Protein AF-A0A5C7ZVA2-F1 (afdb_monomer_lite)

Radius of gyration: 31.73 Å; chains: 1; bounding box: 65×23×83 Å

Secondary structure (DSSP, 8-state):
-PPPPPPP---PPPHHHHHHHHHTTT---------HHHHHHHHHHHHHHHHHS-TTT----TTHHHHHHHHHHHHHHHHHHHHHHHHHTTS---HHHHHHHHTT-

pLDDT: mean 71.48, std 13.94, range [38.06, 95.19]

Foldseek 3Di:
DDDDDDDDPPDDPPPVNVVVVVVPPPPPPPPPDPPPVVVVVVVVVVVVVVVPDDPVVDDDDPCPVVVVVVVVVVVVVVVVVVVVVVVCVVDDDPPVVVVVVVVVD

Structure (mmCIF, N/CA/C/O backbone):
data_AF-A0A5C7ZVA2-F1
#
_entry.id   AF-A0A5C7ZVA2-F1
#
loop_
_atom_site.group_PDB
_atom_site.id
_atom_site.type_symbol
_atom_site.label_atom_id
_atom_site.label_alt_id
_atom_site.label_comp_id
_atom_site.label_asym_id
_atom_site.label_entity_id
_atom_site.label_seq_id
_atom_site.pdbx_PDB_ins_code
_atom_site.Cartn_x
_atom_site.Cartn_y
_atom_site.Cartn_z
_atom_site.occupancy
_atom_site.B_iso_or_equiv
_atom_site.auth_seq_id
_atom_site.auth_comp_id
_atom_site.auth_asym_id
_atom_site.auth_atom_id
_atom_site.pdbx_PDB_model_num
ATOM 1 N N . MET A 1 1 ? 43.482 0.228 67.600 1.00 38.06 1 MET A N 1
ATOM 2 C CA . MET A 1 1 ? 42.514 1.335 67.421 1.00 38.06 1 MET A CA 1
ATOM 3 C C . MET A 1 1 ? 41.222 0.757 66.853 1.00 38.06 1 MET A C 1
ATOM 5 O O . MET A 1 1 ? 41.312 -0.053 65.940 1.00 38.06 1 MET A O 1
ATOM 9 N N . LYS A 1 2 ? 40.057 1.059 67.446 1.00 40.88 2 LYS A N 1
ATOM 10 C CA . LYS A 1 2 ? 38.745 0.498 67.061 1.00 40.88 2 LYS A CA 1
ATOM 11 C C . LYS A 1 2 ? 38.068 1.439 66.054 1.00 40.88 2 LYS A C 1
ATOM 13 O O . LYS A 1 2 ? 37.944 2.620 66.351 1.00 40.88 2 LYS A O 1
ATOM 18 N N . LEU A 1 3 ? 37.650 0.929 64.894 1.00 59.56 3 LEU A N 1
ATOM 19 C CA . LEU A 1 3 ? 36.879 1.686 63.901 1.00 59.56 3 LEU A CA 1
ATOM 20 C C . LEU A 1 3 ? 35.397 1.676 64.298 1.00 59.56 3 LEU A C 1
ATOM 22 O O . LEU A 1 3 ? 34.778 0.613 64.371 1.00 59.56 3 LEU A O 1
ATOM 26 N N . THR A 1 4 ? 34.839 2.849 64.583 1.00 57.66 4 THR A N 1
ATOM 27 C CA . THR A 1 4 ? 33.404 3.055 64.801 1.00 57.66 4 THR A CA 1
ATOM 28 C C . THR A 1 4 ? 32.673 2.994 63.460 1.00 57.66 4 THR A C 1
ATOM 30 O O . THR A 1 4 ? 33.060 3.656 62.499 1.00 57.66 4 THR A O 1
ATOM 33 N N . ARG A 1 5 ? 31.630 2.159 63.365 1.00 61.19 5 ARG A N 1
ATOM 34 C CA . ARG A 1 5 ? 30.758 2.114 62.182 1.00 61.19 5 ARG A CA 1
ATOM 35 C C . ARG A 1 5 ? 29.931 3.399 62.127 1.00 61.19 5 ARG A C 1
ATOM 37 O O . ARG A 1 5 ? 29.390 3.801 63.150 1.00 61.19 5 ARG A O 1
ATOM 44 N N . LEU A 1 6 ? 29.843 4.020 60.949 1.00 66.94 6 LEU A N 1
ATOM 45 C CA . LEU A 1 6 ? 28.894 5.104 60.693 1.00 66.94 6 LEU A CA 1
ATOM 46 C C . LEU A 1 6 ? 27.468 4.545 60.679 1.00 66.94 6 LEU A C 1
ATOM 48 O O . LEU A 1 6 ? 27.203 3.534 60.021 1.00 66.94 6 LEU A O 1
ATOM 52 N N . ASP A 1 7 ? 26.559 5.235 61.359 1.00 61.75 7 ASP A N 1
ATOM 53 C CA . ASP A 1 7 ? 25.134 4.934 61.319 1.00 61.75 7 ASP A CA 1
ATOM 54 C C . ASP A 1 7 ? 24.552 5.286 59.941 1.00 61.75 7 ASP A C 1
ATOM 56 O O . ASP A 1 7 ? 24.788 6.358 59.381 1.00 61.75 7 ASP A O 1
ATOM 60 N N . SER A 1 8 ? 23.814 4.340 59.361 1.00 57.97 8 SER A N 1
ATOM 61 C CA . SER A 1 8 ? 23.206 4.462 58.034 1.00 57.97 8 SER A CA 1
ATOM 62 C C . SER A 1 8 ? 22.036 5.453 58.063 1.00 57.97 8 SER A C 1
ATOM 64 O O . SER A 1 8 ? 21.083 5.264 58.813 1.00 57.97 8 SER A O 1
ATOM 66 N N . THR A 1 9 ? 22.083 6.490 57.219 1.00 60.44 9 THR A N 1
ATOM 67 C CA . THR A 1 9 ? 21.049 7.540 57.111 1.00 60.44 9 THR A CA 1
ATOM 68 C C . THR A 1 9 ? 19.958 7.241 56.080 1.00 60.44 9 THR A C 1
ATOM 70 O O . THR A 1 9 ? 19.073 8.066 55.858 1.00 60.44 9 THR A O 1
ATOM 73 N N . THR A 1 10 ? 19.974 6.072 55.434 1.00 61.66 10 THR A N 1
ATOM 74 C CA . THR A 1 10 ? 18.896 5.698 54.510 1.00 61.66 10 THR A CA 1
ATOM 75 C C . THR A 1 10 ? 17.651 5.333 55.308 1.00 61.66 10 THR A C 1
ATOM 77 O O . THR A 1 10 ? 17.588 4.256 55.906 1.00 61.66 10 THR A O 1
ATOM 80 N N . ALA A 1 11 ? 16.663 6.229 55.309 1.00 62.19 11 ALA A N 1
ATOM 81 C CA . ALA A 1 11 ? 15.333 5.959 55.834 1.00 62.19 11 ALA A CA 1
ATOM 82 C C . ALA A 1 11 ? 14.753 4.741 55.101 1.00 62.19 11 ALA A C 1
ATOM 84 O O . ALA A 1 11 ? 14.409 4.808 53.921 1.00 62.19 11 ALA A O 1
ATOM 85 N N . ARG A 1 12 ? 14.692 3.598 55.788 1.00 62.47 12 ARG A N 1
ATOM 86 C CA . ARG A 1 12 ? 14.009 2.422 55.253 1.00 62.47 12 ARG A CA 1
ATOM 87 C C . ARG A 1 12 ? 12.508 2.703 55.309 1.00 62.47 12 ARG A C 1
ATOM 89 O O . ARG A 1 12 ? 12.038 3.136 56.364 1.00 62.47 12 ARG A O 1
ATOM 96 N N . PRO A 1 13 ? 11.754 2.483 54.218 1.00 62.47 13 PRO A N 1
ATOM 97 C CA . PRO A 1 13 ? 10.305 2.605 54.274 1.00 62.47 13 PRO A CA 1
ATOM 98 C C . PRO A 1 13 ? 9.782 1.687 55.383 1.00 62.47 13 PRO A C 1
ATOM 100 O O . PRO A 1 13 ? 10.250 0.555 55.534 1.00 62.47 13 PRO A O 1
ATOM 103 N N . SER A 1 14 ? 8.855 2.193 56.200 1.00 67.81 14 SER A N 1
ATOM 104 C CA . SER A 1 14 ? 8.251 1.395 57.265 1.00 67.81 14 SER A CA 1
ATOM 105 C C . SER A 1 14 ? 7.552 0.174 56.663 1.00 67.81 14 SER A C 1
ATOM 107 O O . SER A 1 14 ? 7.093 0.209 55.518 1.00 67.81 14 SER A O 1
ATOM 109 N N . GLY A 1 15 ? 7.438 -0.912 57.434 1.00 69.81 15 GLY A N 1
ATOM 110 C CA . GLY A 1 15 ? 6.712 -2.109 56.987 1.00 69.81 15 GLY A CA 1
ATOM 111 C C . GLY A 1 15 ? 5.283 -1.789 56.531 1.00 69.81 15 GLY A C 1
ATOM 112 O O . GLY A 1 15 ? 4.777 -2.396 55.596 1.00 69.81 15 GLY A O 1
ATOM 113 N N . GLU A 1 16 ? 4.676 -0.757 57.115 1.00 65.25 16 GLU A N 1
ATOM 114 C CA . GLU A 1 16 ? 3.366 -0.242 56.727 1.00 65.25 16 GLU A CA 1
ATOM 115 C C . GLU A 1 16 ? 3.369 0.453 55.353 1.00 65.25 16 GLU A C 1
ATOM 117 O O . GLU A 1 16 ? 2.444 0.264 54.567 1.00 65.25 16 GLU A O 1
ATOM 122 N N . ALA A 1 17 ? 4.419 1.213 55.017 1.00 64.69 17 ALA A N 1
ATOM 123 C CA . ALA A 1 17 ? 4.575 1.822 53.695 1.00 64.69 17 ALA A CA 1
ATOM 124 C C . ALA A 1 17 ? 4.801 0.762 52.603 1.00 64.69 17 ALA A C 1
ATOM 126 O O . ALA A 1 17 ? 4.240 0.870 51.512 1.00 64.69 17 ALA A O 1
ATOM 127 N N . ALA A 1 18 ? 5.562 -0.292 52.917 1.00 66.50 18 ALA A N 1
ATOM 128 C CA . ALA A 1 18 ? 5.744 -1.438 52.029 1.00 66.50 18 ALA A CA 1
ATOM 129 C C . ALA A 1 18 ? 4.436 -2.227 51.834 1.00 66.50 18 ALA A C 1
ATOM 131 O O . ALA A 1 18 ? 4.099 -2.586 50.706 1.00 66.50 18 ALA A O 1
ATOM 132 N N . ALA A 1 19 ? 3.662 -2.429 52.906 1.00 65.25 19 ALA A N 1
ATOM 133 C CA . ALA A 1 19 ? 2.357 -3.084 52.842 1.00 65.25 19 ALA A CA 1
ATOM 134 C C . ALA A 1 19 ? 1.342 -2.266 52.025 1.00 65.25 19 ALA A C 1
ATOM 136 O O . ALA A 1 19 ? 0.605 -2.835 51.223 1.00 65.25 19 ALA A O 1
ATOM 137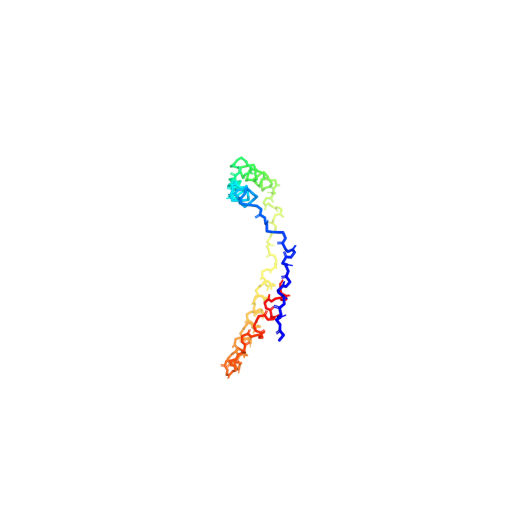 N N . ARG A 1 20 ? 1.343 -0.931 52.156 1.00 65.06 20 ARG A N 1
ATOM 138 C CA . ARG A 1 20 ? 0.501 -0.040 51.339 1.00 65.06 20 ARG A CA 1
ATOM 139 C C . ARG A 1 20 ? 0.875 -0.089 49.856 1.00 65.06 20 ARG A C 1
ATOM 141 O O . ARG A 1 20 ? -0.018 -0.122 49.021 1.00 65.06 20 ARG A O 1
ATOM 148 N N . ALA A 1 21 ? 2.166 -0.141 49.528 1.00 63.78 21 ALA A N 1
ATOM 149 C CA . ALA A 1 21 ? 2.635 -0.267 48.146 1.00 63.78 21 ALA A CA 1
ATOM 150 C C . ALA A 1 21 ? 2.296 -1.636 47.526 1.00 63.78 21 ALA A C 1
ATOM 152 O O . ALA A 1 21 ? 1.939 -1.702 46.353 1.00 63.78 21 ALA A O 1
ATOM 153 N N . GLN A 1 22 ? 2.348 -2.717 48.313 1.00 62.22 22 GLN A N 1
ATOM 154 C CA . GLN A 1 22 ? 1.908 -4.051 47.881 1.00 62.22 22 GLN A CA 1
ATOM 155 C C . GLN A 1 22 ? 0.386 -4.143 47.732 1.00 62.22 22 GLN A C 1
ATOM 157 O O . GLN A 1 22 ? -0.092 -4.773 46.796 1.00 62.22 22 GLN A O 1
ATOM 162 N N . ALA A 1 23 ? -0.374 -3.479 48.605 1.00 61.91 23 ALA A N 1
ATOM 163 C CA . ALA A 1 23 ? -1.826 -3.373 48.473 1.00 61.91 23 ALA A CA 1
ATOM 164 C C . ALA A 1 23 ? -2.249 -2.498 47.276 1.00 61.91 23 ALA A C 1
ATOM 166 O O . ALA A 1 23 ? -3.349 -2.668 46.757 1.00 61.91 23 ALA A O 1
ATOM 167 N N . ALA A 1 24 ? -1.381 -1.584 46.827 1.00 60.50 24 ALA A N 1
ATOM 168 C CA . ALA A 1 24 ? -1.640 -0.654 45.730 1.00 60.50 24 ALA A CA 1
ATOM 169 C C . ALA A 1 24 ? -1.278 -1.186 44.325 1.00 60.50 24 ALA A C 1
ATOM 171 O O . ALA A 1 24 ? -1.429 -0.443 43.357 1.00 60.50 24 ALA A O 1
ATOM 172 N N . ALA A 1 25 ? -0.824 -2.437 44.164 1.00 53.88 25 ALA A N 1
ATOM 173 C CA . ALA A 1 25 ? -0.460 -2.970 42.847 1.00 53.88 25 ALA A CA 1
ATOM 174 C C . ALA A 1 25 ? -1.055 -4.367 42.554 1.00 53.88 25 ALA A C 1
ATOM 176 O O . ALA A 1 25 ? -0.784 -5.302 43.306 1.00 53.88 25 ALA A O 1
ATOM 177 N N . PRO A 1 26 ? -1.750 -4.582 41.417 1.00 51.97 26 PRO A N 1
ATOM 178 C CA . PRO A 1 26 ? -2.399 -3.621 40.534 1.00 51.97 26 PRO A CA 1
ATOM 179 C C . PRO A 1 26 ? -3.919 -3.646 40.751 1.00 51.97 26 PRO A C 1
ATOM 181 O O . PRO A 1 26 ? -4.550 -4.708 40.709 1.00 51.97 26 PRO A O 1
ATOM 184 N N . GLU A 1 27 ? -4.548 -2.473 40.851 1.00 55.31 27 GLU A N 1
ATOM 185 C CA . GLU A 1 27 ? -5.862 -2.336 40.224 1.00 55.31 27 GLU A CA 1
ATOM 186 C C . GLU A 1 27 ? -5.685 -2.853 38.799 1.00 55.31 27 GLU A C 1
ATOM 188 O O . GLU A 1 27 ? -4.930 -2.289 38.005 1.00 55.31 27 GLU A O 1
ATOM 193 N N . ARG A 1 28 ? -6.270 -4.019 38.512 1.00 57.47 28 ARG A N 1
ATOM 194 C CA . ARG A 1 28 ? -6.277 -4.594 37.173 1.00 57.47 28 ARG A CA 1
ATOM 195 C C . ARG A 1 28 ? -6.846 -3.515 36.268 1.00 57.47 28 ARG A C 1
ATOM 197 O O . ARG A 1 28 ? -8.055 -3.303 36.280 1.00 57.47 28 ARG A O 1
ATOM 204 N N . VAL A 1 29 ? -5.986 -2.835 35.511 1.00 62.16 29 VAL A N 1
ATOM 205 C CA . VAL A 1 29 ? -6.409 -1.955 34.428 1.00 62.16 29 VAL A CA 1
ATOM 206 C C . VAL A 1 29 ? -7.219 -2.847 33.503 1.00 62.16 29 VAL A C 1
ATOM 208 O O . VAL A 1 29 ? -6.675 -3.680 32.776 1.00 62.16 29 VAL A O 1
ATOM 211 N N . ARG A 1 30 ? -8.544 -2.773 33.638 1.00 59.25 30 ARG A N 1
ATOM 212 C CA . ARG A 1 30 ? -9.465 -3.560 32.835 1.00 59.25 30 ARG A CA 1
ATOM 213 C C . ARG A 1 30 ? -9.198 -3.143 31.397 1.00 59.25 30 ARG A C 1
ATOM 215 O O . ARG A 1 30 ? -9.311 -1.963 31.072 1.00 59.25 30 ARG A O 1
ATOM 222 N N . ARG A 1 31 ? -8.792 -4.095 30.552 1.00 61.00 31 ARG A N 1
ATOM 223 C CA . ARG A 1 31 ? -8.675 -3.848 29.112 1.00 61.00 31 ARG A CA 1
ATOM 224 C C . ARG A 1 31 ? -10.010 -3.271 28.653 1.00 61.00 31 ARG A C 1
ATOM 226 O O . ARG A 1 31 ? -11.048 -3.880 28.906 1.00 61.00 31 ARG A O 1
ATOM 233 N N . VAL A 1 32 ? -9.974 -2.092 28.037 1.00 66.69 32 VAL A N 1
ATOM 234 C CA . VAL A 1 32 ? -11.138 -1.529 27.356 1.00 66.69 32 VAL A CA 1
ATOM 235 C C . VAL A 1 32 ? -11.464 -2.50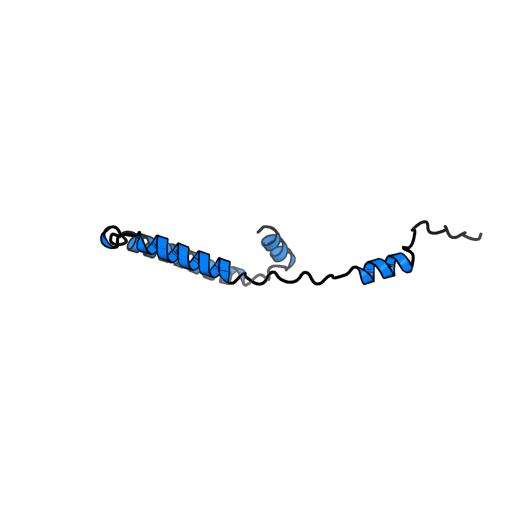9 26.236 1.00 66.69 32 VAL A C 1
ATOM 237 O O . VAL A 1 32 ? -10.718 -2.620 25.265 1.00 66.69 32 VAL A O 1
ATOM 240 N N . GLU A 1 33 ? -12.506 -3.309 26.434 1.00 61.69 33 GLU A N 1
ATOM 241 C CA . GLU A 1 33 ? -13.043 -4.158 25.378 1.00 61.69 33 GLU A CA 1
ATOM 242 C C . GLU A 1 33 ? -13.526 -3.238 24.258 1.00 61.69 33 GLU A C 1
ATOM 244 O O . GLU A 1 33 ? -14.060 -2.157 24.524 1.00 61.69 33 GLU A O 1
ATOM 249 N N . ALA A 1 34 ? -13.276 -3.628 23.006 1.00 61.81 34 ALA A N 1
ATOM 250 C CA . ALA A 1 34 ? -13.751 -2.868 21.863 1.00 61.81 34 ALA A CA 1
ATOM 251 C C . ALA A 1 34 ? -15.260 -2.657 22.031 1.00 61.81 34 ALA A C 1
ATOM 253 O O . ALA A 1 34 ? -16.016 -3.621 22.133 1.00 61.81 34 ALA A O 1
ATOM 254 N N . MET A 1 35 ? -15.692 -1.397 22.121 1.00 65.38 35 MET A N 1
ATOM 255 C CA . MET A 1 35 ? -17.113 -1.086 22.168 1.00 65.38 35 MET A CA 1
ATOM 256 C C . MET A 1 35 ? -17.701 -1.507 20.827 1.00 65.38 35 MET A C 1
ATOM 258 O O . MET A 1 35 ? -17.523 -0.819 19.826 1.00 65.38 35 MET A O 1
ATOM 262 N N . GLU A 1 36 ? -18.381 -2.648 20.813 1.00 62.34 36 GLU A N 1
ATOM 263 C CA . GLU A 1 36 ? -18.978 -3.284 19.633 1.00 62.34 36 GLU A CA 1
ATOM 264 C C . GLU A 1 36 ? -19.841 -2.300 18.813 1.00 62.34 36 GLU A C 1
ATOM 266 O O . GLU A 1 36 ? -19.901 -2.371 17.586 1.00 62.34 36 GLU A O 1
ATOM 271 N N . GLY A 1 37 ? -20.419 -1.294 19.482 1.00 66.12 37 GLY A N 1
ATOM 272 C CA . GLY A 1 37 ? -21.130 -0.179 18.854 1.00 66.12 37 GLY A CA 1
ATOM 273 C C . GLY A 1 37 ? -20.264 0.720 17.962 1.00 66.12 37 GLY A C 1
ATOM 274 O O . GLY A 1 37 ? -20.705 1.071 16.874 1.00 66.12 37 GLY A O 1
ATOM 275 N N . ILE A 1 38 ? -19.026 1.035 18.363 1.00 68.75 38 ILE A N 1
ATOM 276 C CA . ILE A 1 38 ? -18.115 1.917 17.607 1.00 68.75 38 ILE A CA 1
ATOM 277 C C . ILE A 1 38 ? -17.610 1.218 16.343 1.00 68.75 38 ILE A C 1
ATOM 279 O O . ILE A 1 38 ? -17.502 1.841 15.289 1.00 68.75 38 ILE A O 1
ATOM 283 N N . GLU A 1 39 ? -17.322 -0.082 16.425 1.00 75.06 39 GLU A N 1
ATOM 284 C CA . GLU A 1 39 ? -16.933 -0.856 15.243 1.00 75.06 39 GLU A CA 1
ATOM 285 C C . GLU A 1 39 ? -18.110 -0.997 14.271 1.00 75.06 39 GLU A C 1
ATOM 287 O O . GLU A 1 39 ? -17.946 -0.827 13.062 1.00 75.06 39 GLU A O 1
ATOM 292 N N . GLY A 1 40 ? -19.318 -1.229 14.798 1.00 79.81 40 GLY A N 1
ATOM 293 C CA . GLY A 1 40 ? -20.545 -1.247 14.005 1.00 79.81 40 GLY A CA 1
ATOM 294 C C . GLY A 1 40 ? -20.836 0.095 13.329 1.00 79.81 40 GLY A C 1
ATOM 295 O O . GLY A 1 40 ? -21.241 0.114 12.165 1.00 79.81 40 GLY A O 1
ATOM 296 N N . ASP A 1 41 ? -20.593 1.208 14.022 1.00 81.56 41 ASP A N 1
ATOM 297 C CA . ASP A 1 41 ? -20.705 2.556 13.459 1.00 81.56 41 ASP A CA 1
ATOM 298 C C . ASP A 1 41 ? -19.661 2.793 12.368 1.00 81.56 41 ASP A C 1
ATOM 300 O O . ASP A 1 41 ? -20.032 3.189 11.267 1.00 81.56 41 ASP A O 1
ATOM 304 N N . ARG A 1 42 ? -18.386 2.449 12.601 1.00 79.38 42 ARG A N 1
ATOM 305 C CA . ARG A 1 42 ? -17.326 2.575 11.585 1.00 79.38 42 ARG A CA 1
ATOM 306 C C . ARG A 1 42 ? -17.655 1.779 10.321 1.00 79.38 42 ARG A C 1
ATOM 308 O O . ARG A 1 42 ? -17.506 2.289 9.213 1.00 79.38 42 ARG A O 1
ATOM 315 N N . GLN A 1 43 ? -18.126 0.542 10.474 1.00 82.38 43 GLN A N 1
ATOM 316 C CA . GLN A 1 43 ? -18.526 -0.297 9.343 1.00 82.38 43 GLN A CA 1
ATOM 317 C C . GLN A 1 43 ? -19.744 0.265 8.600 1.00 82.38 43 GLN A C 1
ATOM 319 O O . GLN A 1 43 ? -19.810 0.161 7.374 1.00 82.38 43 GLN A O 1
ATOM 324 N N . ARG A 1 44 ? -20.716 0.850 9.313 1.00 84.69 44 ARG A N 1
ATOM 325 C CA . ARG A 1 44 ? -21.866 1.527 8.693 1.00 84.69 44 ARG A CA 1
ATOM 326 C C . ARG A 1 44 ? -21.437 2.777 7.931 1.00 84.69 44 ARG A C 1
ATOM 328 O O . ARG A 1 44 ? -21.860 2.918 6.787 1.00 84.69 44 ARG A O 1
ATOM 335 N N . SER A 1 45 ? -20.585 3.617 8.516 1.00 87.06 45 SER A N 1
ATOM 336 C CA . SER A 1 45 ? -20.051 4.816 7.860 1.00 87.06 45 SER A CA 1
ATOM 337 C C . SER A 1 45 ? -19.286 4.460 6.590 1.00 87.06 45 SER A C 1
ATOM 339 O O . SER A 1 45 ? -19.591 4.990 5.529 1.00 87.06 45 SER A O 1
ATOM 341 N N . LEU A 1 46 ? -18.399 3.461 6.649 1.00 85.62 46 LEU A N 1
ATOM 342 C CA . LEU A 1 46 ? -17.666 2.991 5.470 1.00 85.62 46 LEU A CA 1
ATOM 343 C C . LEU A 1 46 ? -18.607 2.509 4.354 1.00 85.62 46 LEU A C 1
ATOM 345 O O . LEU A 1 46 ? -18.377 2.776 3.179 1.00 85.62 46 LEU A O 1
ATOM 349 N N . ARG A 1 47 ? -19.685 1.795 4.701 1.00 87.06 47 ARG A N 1
ATOM 350 C CA . ARG A 1 47 ? -20.682 1.358 3.709 1.00 87.06 47 ARG A CA 1
ATOM 351 C C . ARG A 1 47 ? -21.440 2.528 3.087 1.00 87.06 47 ARG A C 1
ATOM 353 O O . ARG A 1 47 ? -21.766 2.441 1.908 1.00 87.06 47 ARG A O 1
ATOM 360 N N . GLN A 1 48 ? -21.737 3.576 3.856 1.00 87.44 48 GLN A N 1
ATOM 361 C CA . GLN A 1 48 ? -22.372 4.791 3.338 1.00 87.44 48 GLN A CA 1
ATOM 362 C C . GLN A 1 48 ? -21.440 5.511 2.363 1.00 87.44 48 GLN A C 1
ATOM 364 O O . GLN A 1 48 ? -21.841 5.761 1.233 1.00 87.44 48 GLN A O 1
ATOM 369 N N . GLU A 1 49 ? -20.180 5.719 2.746 1.00 85.69 49 GLU A N 1
ATOM 370 C CA . GLU A 1 49 ? -19.165 6.334 1.882 1.00 85.69 49 GLU A CA 1
ATOM 371 C C . GLU A 1 49 ? -18.993 5.564 0.563 1.00 85.69 49 GLU A C 1
ATOM 373 O O . GLU A 1 49 ? -18.994 6.154 -0.513 1.00 85.69 49 GLU A O 1
ATOM 378 N N . LEU A 1 50 ? -18.914 4.229 0.617 1.00 85.69 50 LEU A N 1
ATOM 379 C CA . LEU A 1 50 ? -18.812 3.398 -0.589 1.00 85.69 50 LEU A CA 1
ATOM 380 C C . LEU A 1 50 ? -20.067 3.459 -1.474 1.00 85.69 50 LEU A C 1
ATOM 382 O O . LEU A 1 50 ? -19.952 3.293 -2.686 1.00 85.69 50 LEU A O 1
ATOM 386 N N . ALA A 1 51 ? -21.252 3.678 -0.896 1.00 86.06 51 ALA A N 1
ATOM 387 C CA . ALA A 1 51 ? -22.501 3.793 -1.649 1.00 86.06 51 ALA A CA 1
ATOM 388 C C . ALA A 1 51 ? -22.622 5.127 -2.407 1.00 86.06 51 ALA A C 1
ATOM 390 O O . ALA A 1 51 ? -23.379 5.208 -3.374 1.00 86.06 51 ALA A O 1
ATOM 391 N N . GLU A 1 52 ? -21.878 6.153 -1.992 1.00 87.81 52 GLU A N 1
ATOM 392 C CA . GLU A 1 52 ? -21.815 7.455 -2.668 1.00 87.81 52 GLU A CA 1
ATOM 393 C C . GLU A 1 52 ? -20.880 7.445 -3.888 1.00 87.81 52 GLU A C 1
ATOM 395 O O . GLU A 1 52 ? -20.958 8.330 -4.743 1.00 87.81 52 GLU A O 1
ATOM 400 N N . ILE A 1 53 ? -20.012 6.435 -4.006 1.00 84.62 53 ILE A N 1
ATOM 401 C CA . ILE A 1 53 ? -19.115 6.283 -5.153 1.00 84.62 53 ILE A CA 1
ATOM 402 C C . ILE A 1 53 ? -19.927 5.825 -6.369 1.00 84.62 53 ILE A C 1
ATOM 404 O O . ILE A 1 53 ? -20.386 4.685 -6.425 1.00 84.62 53 ILE A O 1
ATOM 408 N N . ASP A 1 54 ? -20.048 6.684 -7.386 1.00 83.81 54 ASP A N 1
ATOM 409 C CA . ASP A 1 54 ? -20.583 6.287 -8.692 1.00 83.81 54 ASP A CA 1
ATOM 410 C C . ASP A 1 54 ? -19.625 5.279 -9.363 1.00 83.81 54 ASP A C 1
ATOM 412 O O . ASP A 1 54 ? -18.493 5.642 -9.707 1.00 83.81 54 ASP A O 1
ATOM 416 N N . PRO A 1 55 ? -20.050 4.027 -9.625 1.00 75.38 55 PRO A N 1
ATOM 417 C CA . PRO A 1 55 ? -19.206 3.031 -10.283 1.00 75.38 55 PRO A CA 1
ATOM 418 C C . PRO A 1 55 ? -18.742 3.454 -11.680 1.00 75.38 55 PRO A C 1
ATOM 420 O O . PRO A 1 55 ? -17.718 2.972 -12.159 1.00 75.38 55 PRO A O 1
ATOM 423 N N . ARG A 1 56 ? -19.477 4.352 -12.350 1.00 80.94 56 ARG A N 1
ATOM 424 C CA . ARG A 1 56 ? -19.113 4.890 -13.670 1.00 80.94 56 ARG A CA 1
ATOM 425 C C . ARG A 1 56 ? -18.061 5.996 -13.592 1.00 80.94 56 ARG A C 1
ATOM 427 O O . ARG A 1 56 ? -17.437 6.292 -14.608 1.00 80.94 56 ARG A O 1
ATOM 434 N N . ALA A 1 57 ? -17.855 6.583 -12.413 1.00 79.19 57 ALA A N 1
ATOM 435 C CA . ALA A 1 57 ? -16.790 7.550 -12.161 1.00 79.19 57 ALA A CA 1
ATOM 436 C C . ALA A 1 57 ? -15.431 6.874 -11.894 1.00 79.19 57 ALA A C 1
ATOM 438 O O . ALA A 1 57 ? -14.391 7.529 -11.972 1.00 79.19 57 ALA A O 1
ATOM 439 N N . VAL A 1 58 ? -15.412 5.561 -11.625 1.00 80.56 58 VAL A N 1
ATOM 440 C CA . VAL A 1 58 ? -14.181 4.774 -11.468 1.00 80.56 58 VAL A CA 1
ATOM 441 C C . VAL A 1 58 ? -13.703 4.296 -12.842 1.00 80.56 58 VAL A C 1
ATOM 443 O O . VAL A 1 58 ? -14.229 3.346 -13.417 1.00 80.56 58 VAL A O 1
ATOM 446 N N . GLY A 1 59 ? -12.697 4.979 -13.390 1.00 83.06 59 GLY A N 1
ATOM 447 C CA . GLY A 1 59 ? -12.054 4.591 -14.647 1.00 83.06 59 GLY A CA 1
ATOM 448 C C . GLY A 1 59 ? -11.100 3.392 -14.501 1.00 83.06 59 GLY A C 1
ATOM 449 O O . GLY A 1 59 ? -10.729 3.019 -13.385 1.00 83.06 59 GLY A O 1
ATOM 450 N N . PRO A 1 60 ? -10.650 2.793 -15.621 1.00 85.50 60 PRO A N 1
ATOM 451 C CA . PRO A 1 60 ? -9.629 1.750 -15.595 1.00 85.50 60 PRO A CA 1
ATOM 452 C C . PRO A 1 60 ? -8.349 2.229 -14.900 1.00 85.50 60 PRO A C 1
ATOM 454 O O . PRO A 1 60 ? -7.871 3.338 -15.145 1.00 85.50 60 PRO A O 1
ATOM 457 N N . PHE A 1 61 ? -7.758 1.376 -14.063 1.00 86.00 61 PHE A N 1
ATOM 458 C CA . PHE A 1 61 ? -6.484 1.683 -13.420 1.00 86.00 61 PHE A CA 1
ATOM 459 C C . PHE A 1 61 ? -5.347 1.720 -14.454 1.00 86.00 61 PHE A C 1
ATOM 461 O O . PHE A 1 61 ? -4.893 0.684 -14.936 1.00 86.00 61 PHE A O 1
ATOM 468 N N . ALA A 1 62 ? -4.853 2.918 -14.774 1.00 88.75 62 ALA A N 1
ATOM 469 C CA . ALA A 1 62 ? -3.781 3.118 -15.754 1.00 88.75 62 ALA A CA 1
ATOM 470 C C . ALA A 1 62 ? -2.362 2.842 -15.204 1.00 88.75 62 ALA A C 1
ATOM 472 O O . ALA A 1 62 ? -1.397 2.825 -15.963 1.00 88.75 62 ALA A O 1
ATOM 473 N N . GLY A 1 63 ? -2.214 2.621 -13.893 1.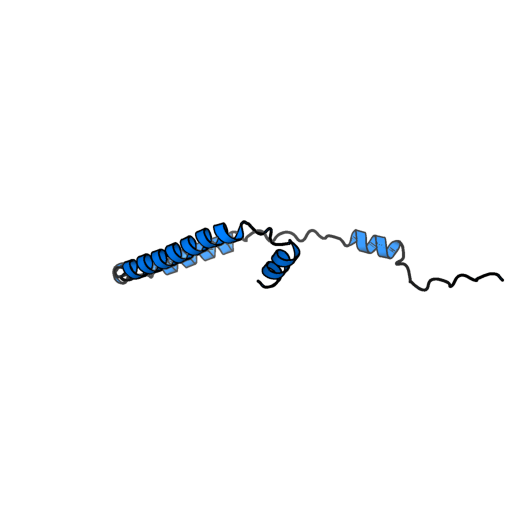00 92.38 63 GLY A N 1
ATOM 474 C CA . GLY A 1 63 ? -0.912 2.480 -13.228 1.00 92.38 63 GLY A CA 1
ATOM 475 C C . GLY A 1 63 ? -0.337 1.061 -13.197 1.00 92.38 63 GLY A C 1
ATOM 476 O O . GLY A 1 63 ? 0.723 0.856 -12.614 1.00 92.38 63 GLY A O 1
ATOM 477 N N . GLN A 1 64 ? -0.997 0.064 -13.794 1.00 91.50 64 GLN A N 1
ATOM 478 C CA . GLN A 1 64 ? -0.583 -1.342 -13.674 1.00 91.50 64 GLN A CA 1
ATOM 479 C C . GLN A 1 64 ? 0.846 -1.585 -14.181 1.00 91.50 64 GLN A C 1
ATOM 481 O O . GLN A 1 64 ? 1.620 -2.288 -13.535 1.00 91.50 64 GLN A O 1
ATOM 486 N N . ALA A 1 65 ? 1.214 -0.976 -15.311 1.00 92.56 65 ALA A N 1
ATOM 487 C CA . ALA A 1 65 ? 2.559 -1.099 -15.869 1.00 92.56 65 ALA A CA 1
ATOM 488 C C . ALA A 1 65 ? 3.627 -0.488 -14.944 1.00 92.56 65 ALA A C 1
ATOM 490 O O . ALA A 1 65 ? 4.683 -1.089 -14.752 1.00 92.56 65 ALA A O 1
ATOM 491 N N . GLN A 1 66 ? 3.323 0.661 -14.331 1.00 94.44 66 GLN A N 1
ATOM 492 C CA . GLN A 1 66 ? 4.190 1.325 -13.355 1.00 94.44 66 GLN A CA 1
ATOM 493 C C . GLN A 1 66 ? 4.415 0.422 -12.136 1.00 94.44 66 GLN A C 1
ATOM 495 O O . GLN A 1 66 ? 5.554 0.120 -11.802 1.00 94.44 66 GLN A O 1
ATOM 500 N N . VAL A 1 67 ? 3.335 -0.103 -11.545 1.00 95.06 67 VAL A N 1
ATOM 501 C CA . VAL A 1 67 ? 3.405 -0.990 -10.370 1.00 95.06 67 VAL A CA 1
ATOM 502 C C . VAL A 1 67 ? 4.240 -2.238 -10.659 1.00 95.06 67 VAL A C 1
ATOM 504 O O . VAL A 1 67 ? 5.064 -2.632 -9.838 1.00 95.06 67 VAL A O 1
ATOM 507 N N . MET A 1 68 ? 4.071 -2.853 -11.832 1.00 95.19 68 MET A N 1
ATOM 508 C CA . MET A 1 68 ? 4.863 -4.026 -12.220 1.00 95.19 68 MET A CA 1
ATOM 509 C C . MET A 1 68 ? 6.343 -3.691 -12.438 1.00 95.19 68 MET A C 1
ATOM 511 O O . MET A 1 68 ? 7.210 -4.492 -12.088 1.00 95.19 68 MET A O 1
ATOM 515 N N . SER A 1 69 ? 6.640 -2.516 -12.998 1.00 94.94 69 SER A N 1
ATOM 516 C CA . SER A 1 69 ? 8.012 -2.023 -13.144 1.00 94.94 69 SER A CA 1
ATOM 517 C C . SER A 1 69 ? 8.664 -1.790 -11.781 1.00 94.94 69 SER A C 1
ATOM 519 O O . SER A 1 69 ? 9.765 -2.280 -11.532 1.00 94.94 69 SER A O 1
ATOM 521 N N . ASP A 1 70 ? 7.965 -1.112 -10.874 1.00 93.25 70 ASP A N 1
ATOM 522 C CA . ASP A 1 70 ? 8.453 -0.820 -9.526 1.00 93.25 70 ASP A CA 1
ATOM 523 C C . ASP A 1 70 ? 8.678 -2.114 -8.733 1.00 93.25 70 ASP A C 1
ATOM 525 O O . ASP A 1 70 ? 9.736 -2.306 -8.130 1.00 93.25 70 ASP A O 1
ATOM 529 N N . ALA A 1 71 ? 7.735 -3.060 -8.814 1.00 93.44 71 ALA A N 1
ATOM 530 C CA . ALA A 1 71 ? 7.867 -4.379 -8.200 1.00 93.44 71 ALA A CA 1
ATOM 531 C C . ALA A 1 71 ? 9.093 -5.138 -8.727 1.00 93.44 71 ALA A C 1
ATOM 533 O O . ALA A 1 71 ? 9.812 -5.772 -7.951 1.00 93.44 71 ALA A O 1
ATOM 534 N N . ARG A 1 72 ? 9.371 -5.046 -10.033 1.00 94.06 72 ARG A N 1
ATOM 535 C CA . ARG A 1 72 ? 10.564 -5.648 -10.636 1.00 94.06 72 ARG A CA 1
ATOM 536 C C . ARG A 1 72 ? 11.848 -5.001 -10.121 1.00 94.06 72 ARG A C 1
ATOM 538 O O . ARG A 1 72 ? 12.774 -5.724 -9.768 1.00 94.06 72 ARG A O 1
ATOM 545 N N . ILE A 1 73 ? 11.897 -3.672 -10.037 1.00 94.56 73 ILE A N 1
ATOM 546 C CA . ILE A 1 73 ? 13.061 -2.947 -9.507 1.00 94.56 73 ILE A CA 1
ATOM 547 C C . ILE A 1 73 ? 13.335 -3.365 -8.058 1.00 94.56 73 ILE A C 1
ATOM 549 O O . ILE A 1 73 ? 14.477 -3.662 -7.709 1.00 94.56 73 ILE A O 1
ATOM 553 N N . ILE A 1 74 ? 12.294 -3.441 -7.225 1.00 90.81 74 ILE A N 1
ATOM 554 C CA . ILE A 1 74 ? 12.413 -3.881 -5.829 1.00 90.81 74 ILE A CA 1
ATOM 555 C C . ILE A 1 74 ? 12.906 -5.331 -5.761 1.00 90.81 74 ILE A C 1
ATOM 557 O O . ILE A 1 74 ? 13.822 -5.631 -4.997 1.00 90.81 74 ILE A O 1
ATOM 561 N N . ALA A 1 75 ? 12.357 -6.230 -6.582 1.00 89.62 75 ALA A N 1
ATOM 562 C CA . ALA A 1 75 ? 12.803 -7.621 -6.635 1.00 89.62 75 ALA A CA 1
ATOM 563 C C . ALA A 1 75 ? 14.284 -7.740 -7.041 1.00 89.62 75 ALA A C 1
ATOM 565 O O . ALA A 1 75 ? 15.027 -8.517 -6.442 1.00 89.62 75 ALA A O 1
ATOM 566 N N . GLU A 1 76 ? 14.742 -6.941 -8.007 1.00 92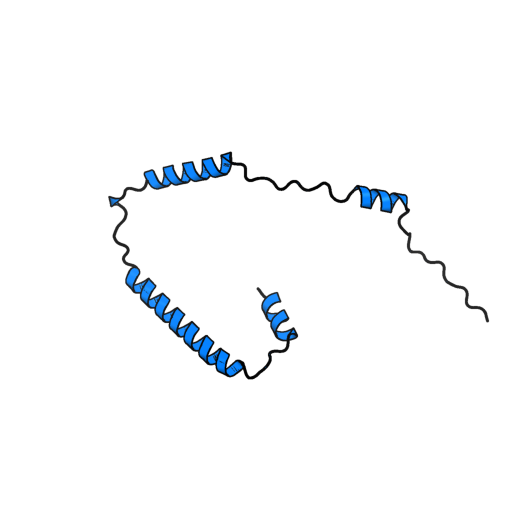.00 76 GLU A N 1
ATOM 567 C CA . GLU A 1 76 ? 16.152 -6.890 -8.413 1.00 92.00 76 GLU A CA 1
ATOM 568 C C . GLU A 1 76 ? 17.056 -6.345 -7.296 1.00 92.00 76 GLU A C 1
ATOM 570 O O . GLU A 1 76 ? 18.147 -6.875 -7.069 1.00 92.00 76 GLU A O 1
ATOM 575 N N . GLN A 1 77 ? 16.609 -5.322 -6.564 1.00 88.88 77 GLN A N 1
ATOM 576 C CA . GLN A 1 77 ? 17.328 -4.800 -5.398 1.00 88.88 77 GLN A CA 1
ATOM 577 C C . GLN A 1 77 ? 17.443 -5.854 -4.291 1.00 88.88 77 GLN A C 1
ATOM 579 O O . GLN A 1 77 ? 18.537 -6.075 -3.772 1.00 88.88 77 GLN A O 1
ATOM 584 N N . LEU A 1 78 ? 16.352 -6.555 -3.975 1.00 83.81 78 LEU A N 1
ATOM 585 C CA . LEU A 1 78 ? 16.340 -7.633 -2.984 1.00 83.81 78 LEU A CA 1
ATOM 586 C C . LEU A 1 78 ? 17.233 -8.807 -3.400 1.00 83.81 78 LEU A C 1
ATOM 588 O O . LEU A 1 78 ? 17.991 -9.314 -2.577 1.00 83.81 78 LEU A O 1
ATOM 592 N N . ALA A 1 79 ? 17.216 -9.199 -4.676 1.00 84.56 79 ALA A N 1
ATOM 593 C CA . ALA A 1 79 ? 18.086 -10.257 -5.190 1.00 84.56 79 ALA A CA 1
ATOM 594 C C . ALA A 1 79 ? 19.579 -9.894 -5.075 1.00 84.56 79 ALA A C 1
ATOM 596 O O . ALA A 1 79 ? 20.408 -10.749 -4.761 1.00 84.56 79 ALA A O 1
ATOM 597 N N . ARG A 1 80 ? 19.935 -8.618 -5.287 1.00 83.25 80 ARG A N 1
ATOM 598 C CA . ARG A 1 80 ? 21.303 -8.119 -5.054 1.00 83.25 80 ARG A CA 1
ATOM 599 C C . ARG A 1 80 ? 21.672 -8.089 -3.575 1.00 83.25 80 ARG A C 1
ATOM 601 O O . ARG A 1 80 ? 22.822 -8.346 -3.235 1.00 83.25 80 ARG A O 1
ATOM 608 N N . LEU A 1 81 ? 20.725 -7.766 -2.699 1.00 80.44 81 LEU A N 1
ATOM 609 C CA . LEU A 1 81 ? 20.958 -7.815 -1.258 1.00 80.44 81 LEU A CA 1
ATOM 610 C C . LEU A 1 81 ? 21.151 -9.252 -0.772 1.00 80.44 81 LEU A C 1
ATOM 612 O O . LEU A 1 81 ? 22.035 -9.476 0.044 1.00 80.44 81 LEU A O 1
ATOM 616 N N . ASP A 1 82 ? 20.404 -10.228 -1.291 1.00 72.12 82 ASP A N 1
ATOM 617 C CA . ASP A 1 82 ? 20.596 -11.641 -0.941 1.00 72.12 82 ASP A CA 1
ATOM 618 C C . ASP A 1 82 ? 21.948 -12.178 -1.446 1.00 72.12 82 ASP A C 1
ATOM 620 O O . ASP A 1 82 ? 22.682 -12.848 -0.712 1.00 72.12 82 ASP A O 1
ATOM 624 N N . SER A 1 83 ? 22.356 -11.808 -2.665 1.00 66.38 83 SER A N 1
ATOM 625 C CA . SER A 1 83 ? 23.689 -12.161 -3.166 1.00 66.38 83 SER A CA 1
ATOM 626 C C . SER A 1 83 ? 24.812 -1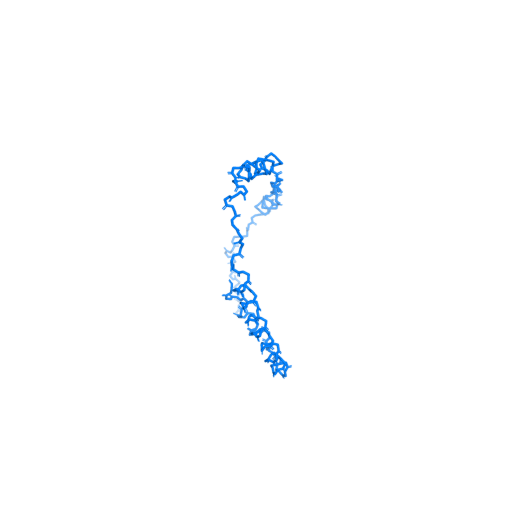1.492 -2.360 1.00 66.38 83 SER A C 1
ATOM 628 O O . SER A 1 83 ? 25.812 -12.143 -2.054 1.00 66.38 83 SER A O 1
ATOM 630 N N . ALA A 1 84 ? 24.632 -10.240 -1.931 1.00 61.22 84 ALA A N 1
ATOM 631 C CA . ALA A 1 84 ? 25.554 -9.558 -1.025 1.00 61.22 84 ALA A CA 1
ATOM 632 C C . ALA A 1 84 ? 25.550 -10.165 0.389 1.00 61.22 84 ALA A C 1
ATOM 634 O O . ALA A 1 84 ? 26.608 -10.315 0.999 1.00 61.22 84 ALA A O 1
ATOM 635 N N . ALA A 1 85 ? 24.395 -10.589 0.902 1.00 60.50 85 ALA A N 1
ATOM 636 C CA . ALA A 1 85 ? 24.287 -11.275 2.185 1.00 60.50 85 ALA A CA 1
ATOM 637 C C . ALA A 1 85 ? 25.067 -12.597 2.167 1.00 60.50 85 ALA A C 1
ATOM 639 O O . ALA A 1 85 ? 25.744 -12.921 3.141 1.00 60.50 85 ALA A O 1
ATOM 640 N N . ASN A 1 86 ? 25.065 -13.321 1.043 1.00 59.19 86 ASN A N 1
ATOM 641 C CA . ASN A 1 86 ? 25.903 -14.511 0.859 1.00 59.19 86 ASN A CA 1
ATOM 642 C C . ASN A 1 86 ? 27.411 -14.214 0.914 1.00 59.19 86 ASN A C 1
ATOM 644 O O . ASN A 1 86 ? 28.168 -15.074 1.356 1.00 59.19 86 ASN A O 1
ATOM 648 N N . LEU A 1 87 ? 27.847 -13.005 0.544 1.00 57.75 87 LEU A N 1
ATOM 649 C CA . LEU A 1 87 ? 29.244 -12.568 0.678 1.00 57.75 87 LEU A CA 1
ATOM 650 C C . LEU A 1 87 ? 29.595 -12.172 2.126 1.00 57.75 87 LEU A C 1
ATOM 652 O O . LEU A 1 87 ? 30.731 -12.359 2.553 1.00 57.75 87 LEU A O 1
ATOM 656 N N . VAL A 1 88 ? 28.624 -11.670 2.899 1.00 60.84 88 VAL A N 1
ATOM 657 C CA . VAL A 1 88 ? 28.798 -11.250 4.308 1.00 60.84 88 VAL A CA 1
ATOM 658 C C . VAL A 1 88 ? 28.625 -12.409 5.302 1.00 60.84 88 VAL A C 1
ATOM 660 O O . VAL A 1 88 ? 29.156 -12.353 6.410 1.00 60.84 88 VAL A O 1
ATOM 663 N N . ARG A 1 89 ? 27.961 -13.511 4.914 1.00 56.53 89 ARG A N 1
ATOM 664 C CA . ARG A 1 89 ? 27.778 -14.724 5.747 1.00 56.53 89 ARG A CA 1
ATOM 665 C C . ARG A 1 89 ? 29.090 -15.387 6.213 1.00 56.53 89 ARG A C 1
ATOM 667 O O . ARG A 1 89 ? 29.037 -16.266 7.068 1.00 56.53 89 ARG A O 1
ATOM 674 N N . GLY A 1 90 ? 30.248 -14.967 5.696 1.00 54.44 90 GLY A N 1
ATOM 675 C CA . GLY A 1 90 ? 31.572 -15.372 6.189 1.00 54.44 90 GLY A CA 1
ATOM 676 C C . GLY A 1 90 ? 32.071 -14.613 7.427 1.00 54.44 90 GLY A C 1
ATOM 677 O O . GLY A 1 90 ? 33.048 -15.035 8.041 1.00 54.44 90 GLY A O 1
ATOM 678 N N . THR A 1 91 ? 31.418 -13.521 7.828 1.00 58.12 91 THR A N 1
ATOM 679 C CA . THR A 1 91 ? 31.759 -12.766 9.040 1.00 58.12 91 THR A CA 1
ATOM 680 C C . THR A 1 91 ? 30.591 -12.806 10.008 1.00 58.12 91 THR A C 1
ATOM 682 O O . THR A 1 91 ? 29.545 -12.207 9.762 1.00 58.12 91 THR A O 1
ATOM 685 N N . VAL A 1 92 ? 30.765 -13.514 11.125 1.00 60.81 92 VAL A N 1
ATOM 686 C CA . VAL A 1 92 ? 29.862 -13.408 12.272 1.00 60.81 92 VAL A CA 1
ATOM 687 C C . VAL A 1 92 ? 29.894 -11.948 12.723 1.00 60.81 92 VAL A C 1
ATOM 689 O O . VAL A 1 92 ? 30.900 -11.484 13.253 1.00 60.81 92 VAL A O 1
ATOM 692 N N . LEU A 1 93 ? 28.819 -11.205 12.449 1.00 63.28 93 LEU A N 1
ATOM 693 C CA . LEU A 1 93 ? 28.620 -9.870 13.003 1.00 63.28 93 LEU A CA 1
ATOM 694 C C . LEU A 1 93 ? 28.548 -10.015 14.530 1.00 63.28 93 LEU A C 1
ATOM 696 O O . LEU A 1 93 ? 27.678 -10.750 15.001 1.00 63.28 93 LEU A O 1
ATOM 700 N N . PRO A 1 94 ? 29.439 -9.367 15.298 1.00 65.25 94 PRO A N 1
ATOM 701 C CA . PRO A 1 94 ? 29.372 -9.397 16.751 1.00 65.25 94 PRO A CA 1
ATOM 702 C C . PRO A 1 94 ? 28.038 -8.825 17.242 1.00 65.25 94 PRO A C 1
ATOM 704 O O . PRO A 1 94 ? 27.566 -7.823 16.700 1.00 65.25 94 PRO A O 1
ATOM 707 N N . ASP A 1 95 ? 27.465 -9.413 18.290 1.00 67.81 95 ASP A N 1
ATOM 708 C CA . ASP A 1 95 ? 26.125 -9.062 18.786 1.00 67.81 95 ASP A CA 1
ATOM 709 C C . ASP A 1 95 ? 25.973 -7.563 19.116 1.00 67.81 95 ASP A C 1
ATOM 711 O O . ASP A 1 95 ? 24.954 -6.959 18.796 1.00 67.81 95 ASP A O 1
ATOM 715 N N . PHE A 1 96 ? 27.035 -6.905 19.600 1.00 64.62 96 PHE A N 1
ATOM 716 C CA . PHE A 1 96 ? 27.019 -5.465 19.903 1.00 64.62 96 PHE A CA 1
ATOM 717 C C . PHE A 1 96 ? 26.777 -4.559 18.678 1.00 64.62 96 PHE A C 1
ATOM 719 O O . PHE A 1 96 ? 26.363 -3.409 18.832 1.00 64.62 96 PHE A O 1
ATOM 726 N N . VAL A 1 97 ? 27.074 -5.041 17.464 1.00 66.19 97 VAL A N 1
ATOM 727 C CA . VAL A 1 97 ? 26.823 -4.304 16.215 1.00 66.19 97 VAL A CA 1
ATOM 728 C C . VAL A 1 97 ? 25.356 -4.432 15.811 1.00 66.19 97 VAL A C 1
ATOM 730 O O . VAL A 1 97 ? 24.791 -3.467 15.302 1.00 66.19 97 VAL A O 1
ATOM 733 N N . ARG A 1 98 ? 24.723 -5.587 16.069 1.00 61.41 98 ARG A N 1
ATOM 734 C CA . ARG A 1 98 ? 23.283 -5.785 15.825 1.00 61.41 98 ARG A CA 1
ATOM 735 C C . ARG A 1 98 ? 22.450 -4.885 16.735 1.00 61.41 98 ARG A C 1
ATOM 737 O O . ARG A 1 98 ? 21.615 -4.136 16.237 1.00 61.41 98 ARG A O 1
ATOM 744 N N . ASP A 1 99 ? 22.785 -4.851 18.022 1.00 65.38 99 ASP A N 1
ATOM 745 C CA . ASP A 1 99 ? 22.055 -4.064 19.023 1.00 65.38 99 ASP A CA 1
ATOM 746 C C . ASP A 1 99 ? 22.074 -2.547 18.739 1.00 65.38 99 ASP A C 1
ATOM 748 O O . ASP A 1 99 ? 21.124 -1.835 19.060 1.00 65.38 99 ASP A O 1
ATOM 752 N N . GLN A 1 100 ? 23.129 -2.024 18.098 1.00 58.91 100 GLN A N 1
ATOM 753 C CA . GLN A 1 100 ? 23.197 -0.608 17.705 1.00 58.91 100 GLN A CA 1
ATOM 754 C C . GLN A 1 100 ? 22.335 -0.249 16.488 1.00 58.91 100 GLN A C 1
ATOM 756 O O . GLN A 1 100 ? 21.951 0.915 16.349 1.00 58.91 100 GLN A O 1
ATOM 761 N N . VAL A 1 101 ? 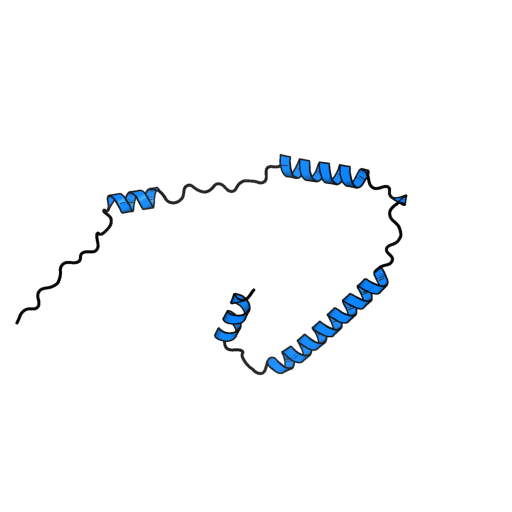22.077 -1.203 15.590 1.00 63.53 101 VAL A N 1
ATOM 762 C CA . VAL A 1 101 ? 21.236 -0.972 14.405 1.00 63.53 101 VAL A CA 1
ATOM 763 C C . VAL A 1 101 ? 19.765 -0.953 14.812 1.00 63.53 101 VAL A C 1
ATOM 765 O O . VAL A 1 101 ? 19.047 -0.038 14.413 1.00 63.53 101 VAL A O 1
ATOM 768 N N . ASP A 1 102 ? 19.350 -1.881 15.676 1.00 59.06 102 ASP A N 1
ATOM 769 C CA . ASP A 1 102 ? 17.966 -1.966 16.161 1.00 59.06 102 ASP A CA 1
ATOM 770 C C . ASP A 1 102 ? 17.595 -0.806 17.101 1.00 59.06 102 ASP A C 1
ATOM 772 O O . ASP A 1 102 ? 16.444 -0.389 17.146 1.00 59.06 102 ASP A O 1
ATOM 776 N N . ALA A 1 103 ? 18.568 -0.214 17.803 1.00 57.69 103 ALA A N 1
ATOM 777 C CA . ALA A 1 103 ? 18.345 0.946 18.672 1.00 57.69 103 ALA A CA 1
ATOM 778 C C . ALA A 1 103 ? 18.166 2.288 17.925 1.00 57.69 103 ALA A C 1
ATOM 780 O O . ALA A 1 103 ? 17.933 3.315 18.568 1.00 57.69 103 ALA A O 1
ATOM 781 N N . LYS A 1 104 ? 18.329 2.316 16.594 1.00 50.97 104 LYS A N 1
ATOM 782 C CA . LYS A 1 104 ? 18.222 3.532 15.762 1.00 50.97 104 LYS A CA 1
ATOM 783 C C . LYS A 1 104 ? 16.961 3.602 14.892 1.00 50.97 104 LYS A C 1
ATOM 785 O O . LYS A 1 104 ? 16.824 4.576 14.147 1.00 50.97 104 LYS A O 1
ATOM 790 N N . VAL A 1 105 ? 16.074 2.612 14.982 1.00 45.75 105 VAL A N 1
ATOM 791 C CA . VAL A 1 105 ? 14.746 2.595 14.342 1.00 45.75 105 VAL A CA 1
ATOM 792 C C . VAL A 1 105 ? 13.685 2.897 15.392 1.00 45.75 105 VAL A C 1
ATOM 794 O O . VAL A 1 105 ? 12.776 3.695 15.074 1.00 45.75 105 VAL A O 1
#

Sequence (105 aa):
MKLTRLDSTTARPSGEAAARAQAAAPERVRRVEAMEGIEGDRQRSLRQELAEIDPRAVGPFAGQAQVMSDARIIAEQLARLDSAANLVRGTVLPDFVRDQVDAKV